Protein AF-A0A9D7ZY05-F1 (afdb_monomer)

Mean predicted aligned error: 7.76 Å

Structure (mmCIF, N/CA/C/O backbone):
data_AF-A0A9D7ZY05-F1
#
_entry.id   AF-A0A9D7ZY05-F1
#
loop_
_atom_site.group_PDB
_atom_site.id
_atom_site.type_symbol
_atom_site.label_atom_id
_atom_site.label_alt_id
_atom_site.label_comp_id
_atom_site.label_asym_id
_atom_site.label_entity_id
_atom_site.label_seq_id
_atom_site.pdbx_PDB_ins_code
_atom_site.Cartn_x
_atom_site.Cartn_y
_atom_site.Cartn_z
_atom_site.occupancy
_atom_site.B_iso_or_equiv
_atom_site.auth_seq_id
_atom_site.auth_comp_id
_atom_site.auth_asym_id
_atom_site.auth_atom_id
_atom_site.pdbx_PDB_model_num
ATOM 1 N N . MET A 1 1 ? -19.875 10.348 22.778 1.00 60.56 1 MET A N 1
ATOM 2 C CA . MET A 1 1 ? -20.114 9.899 21.391 1.00 60.56 1 MET A CA 1
ATOM 3 C C . MET A 1 1 ? -19.446 8.549 21.247 1.00 60.56 1 MET A C 1
ATOM 5 O O . MET A 1 1 ? -18.289 8.448 21.631 1.00 60.56 1 MET A O 1
ATOM 9 N N . ILE A 1 2 ? -20.177 7.526 20.806 1.00 66.94 2 ILE A N 1
ATOM 10 C CA . ILE A 1 2 ? -19.594 6.212 20.505 1.00 66.94 2 ILE A CA 1
ATOM 11 C C . ILE A 1 2 ? -18.872 6.352 19.163 1.00 66.94 2 ILE A C 1
ATOM 13 O O . ILE A 1 2 ? -19.453 6.876 18.215 1.00 66.94 2 ILE A O 1
ATOM 17 N N . ASN A 1 3 ? -17.601 5.960 19.113 1.00 89.19 3 ASN A N 1
ATOM 18 C CA . ASN A 1 3 ? -16.841 5.899 17.872 1.00 89.19 3 ASN A CA 1
ATOM 19 C C . ASN A 1 3 ? -17.128 4.538 17.233 1.00 89.19 3 ASN A C 1
ATOM 21 O O . ASN A 1 3 ? -16.764 3.510 17.801 1.00 89.19 3 ASN A O 1
ATOM 25 N N . THR A 1 4 ? -17.834 4.521 16.111 1.00 96.75 4 THR A N 1
ATOM 26 C CA . THR A 1 4 ? -18.284 3.289 15.454 1.00 96.75 4 THR A CA 1
ATOM 27 C C . THR A 1 4 ? -17.433 2.999 14.229 1.00 96.75 4 THR A C 1
ATOM 29 O O . THR A 1 4 ? -16.981 3.915 13.540 1.00 96.75 4 THR A O 1
ATOM 32 N N . CYS A 1 5 ? -17.212 1.722 13.931 1.00 96.50 5 CYS A N 1
ATOM 33 C CA . CYS A 1 5 ? -16.531 1.305 12.716 1.00 96.50 5 CYS A CA 1
ATOM 34 C C . CYS A 1 5 ? -17.282 1.844 11.492 1.00 96.50 5 CYS A C 1
ATOM 36 O O . CYS A 1 5 ? -18.495 1.668 11.391 1.00 96.50 5 CYS A O 1
ATOM 38 N N . TYR A 1 6 ? -16.554 2.443 10.542 1.00 94.75 6 TYR A N 1
ATOM 39 C CA . TYR A 1 6 ? -17.126 3.033 9.322 1.00 94.75 6 TYR A CA 1
ATOM 40 C C . TYR A 1 6 ? -17.960 2.063 8.467 1.00 94.75 6 TYR A C 1
ATOM 42 O O . TYR A 1 6 ? -18.684 2.519 7.584 1.00 94.75 6 TYR A O 1
ATOM 50 N N . TYR 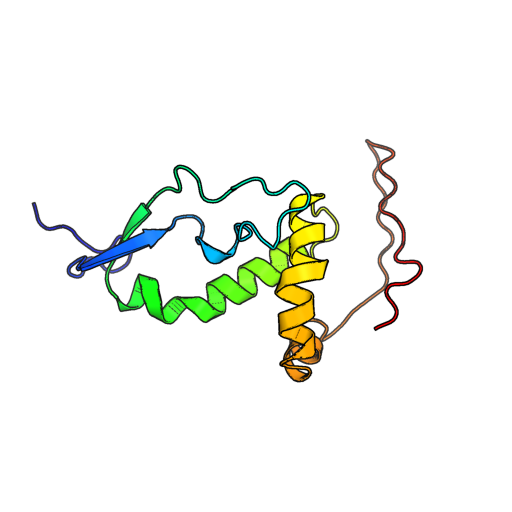A 1 7 ? -17.813 0.749 8.676 1.00 94.88 7 TYR A N 1
ATOM 51 C CA . TYR A 1 7 ? -18.453 -0.287 7.870 1.00 94.88 7 TYR A CA 1
ATOM 52 C C . TYR A 1 7 ? -19.507 -1.100 8.633 1.00 94.88 7 TYR A C 1
ATOM 54 O O . TYR A 1 7 ? -20.604 -1.281 8.118 1.00 94.88 7 TYR A O 1
ATOM 62 N N . CYS A 1 8 ? -19.191 -1.612 9.829 1.00 96.00 8 CYS A N 1
ATOM 63 C CA . CYS A 1 8 ? -20.070 -2.546 10.551 1.00 96.00 8 CYS A CA 1
ATOM 64 C C . CYS A 1 8 ? -20.713 -1.983 11.820 1.00 96.00 8 CYS A C 1
ATOM 66 O O . CYS A 1 8 ? -21.340 -2.746 12.541 1.00 96.00 8 CYS A O 1
ATOM 68 N N . GLU A 1 9 ? -20.523 -0.697 12.123 1.00 95.25 9 GLU A N 1
ATOM 69 C CA . GLU A 1 9 ? -21.102 -0.001 13.287 1.00 95.25 9 GLU A CA 1
ATOM 70 C C . GLU A 1 9 ? -20.666 -0.502 14.685 1.00 95.25 9 GLU A C 1
ATOM 72 O O . GLU A 1 9 ? -20.914 0.183 15.674 1.00 95.25 9 GLU A O 1
ATOM 77 N N . GLU A 1 10 ? -19.935 -1.619 14.773 1.00 95.75 10 GLU A N 1
ATOM 78 C CA . GLU A 1 10 ? -19.252 -2.097 15.989 1.00 95.75 10 GLU A CA 1
ATOM 79 C C . GLU A 1 10 ? -18.277 -1.057 16.573 1.00 95.75 10 GLU A C 1
ATOM 81 O O . GLU A 1 10 ? -17.891 -0.095 15.903 1.00 95.75 10 GLU A O 1
ATOM 86 N N . GLU A 1 11 ? -17.817 -1.265 17.810 1.00 96.31 11 GLU A N 1
ATOM 87 C CA . GLU A 1 11 ? -16.855 -0.369 18.465 1.00 96.31 11 GLU A CA 1
ATOM 88 C C . GLU A 1 11 ? -15.577 -0.178 17.619 1.00 96.31 11 GLU A C 1
ATOM 90 O O . GLU A 1 11 ? -14.874 -1.131 17.269 1.00 96.31 11 GLU A O 1
ATOM 95 N N . ALA A 1 12 ? -15.260 1.078 17.284 1.00 97.00 12 ALA A N 1
ATOM 96 C CA . ALA A 1 12 ? -14.023 1.424 16.596 1.00 97.00 12 ALA A CA 1
ATOM 97 C C . ALA A 1 12 ? -12.871 1.558 17.595 1.00 97.00 12 ALA A C 1
ATOM 99 O O . ALA A 1 12 ? -12.686 2.602 18.225 1.00 97.00 12 ALA A O 1
ATOM 100 N N . ASN A 1 13 ? -12.067 0.503 17.681 1.00 94.88 13 ASN A N 1
ATOM 101 C CA . ASN A 1 13 ? -10.860 0.430 18.502 1.00 94.88 13 ASN A CA 1
ATOM 102 C C . ASN A 1 13 ? -9.559 0.693 17.714 1.00 94.88 13 ASN A C 1
ATOM 104 O O . ASN A 1 13 ? -8.475 0.697 18.296 1.00 94.88 13 ASN A O 1
ATOM 108 N N . THR A 1 14 ? -9.647 0.948 16.402 1.00 95.00 14 THR A N 1
ATOM 109 C CA . THR A 1 14 ? -8.508 1.288 15.535 1.00 95.00 14 THR A CA 1
ATOM 110 C C . THR A 1 14 ? -8.879 2.337 14.477 1.00 95.00 14 THR A C 1
ATOM 112 O O . THR A 1 14 ? -10.047 2.681 14.309 1.00 95.00 14 THR A O 1
ATOM 115 N N . ASP A 1 15 ? -7.890 2.801 13.706 1.00 94.81 15 ASP A N 1
ATOM 116 C CA . ASP A 1 15 ? -8.097 3.677 12.546 1.00 94.81 15 ASP A CA 1
ATOM 117 C C . ASP A 1 15 ? -7.589 3.024 11.249 1.00 94.81 15 ASP A C 1
ATOM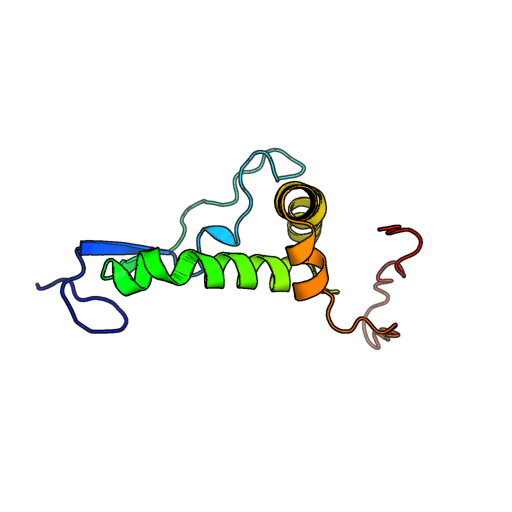 119 O O . ASP A 1 15 ? -6.405 2.666 11.144 1.00 94.81 15 ASP A O 1
ATOM 123 N N . GLU A 1 16 ? -8.450 2.935 10.236 1.00 95.25 16 GLU A N 1
ATOM 124 C CA . GLU A 1 16 ? -8.114 2.443 8.896 1.00 95.25 16 GLU A CA 1
ATOM 125 C C . GLU A 1 16 ? -7.735 3.618 7.984 1.00 95.25 16 GLU A C 1
ATOM 127 O O . GLU A 1 16 ? -8.272 4.718 8.104 1.00 95.25 16 GLU A O 1
ATOM 132 N N . HIS A 1 17 ? -6.794 3.406 7.060 1.00 95.75 17 HIS A N 1
ATOM 133 C CA . HIS A 1 17 ? -6.423 4.424 6.071 1.00 95.75 17 HIS A CA 1
ATOM 134 C C . HIS A 1 17 ? -7.302 4.329 4.825 1.00 95.75 17 HIS A C 1
ATOM 136 O O . HIS A 1 17 ? -7.426 3.253 4.246 1.00 95.75 17 HIS A O 1
ATOM 142 N N . VAL A 1 18 ? -7.804 5.468 4.343 1.00 93.81 18 VAL A N 1
ATOM 143 C CA . VAL A 1 18 ? -8.636 5.541 3.134 1.00 93.81 18 VAL A CA 1
ATOM 144 C C . VAL A 1 18 ? -8.044 6.576 2.167 1.00 93.81 18 VAL A C 1
ATOM 146 O O . VAL A 1 18 ? -8.167 7.774 2.414 1.00 93.81 18 VAL A O 1
ATOM 149 N N . PRO A 1 19 ? -7.388 6.173 1.061 1.00 93.94 19 PRO A N 1
ATOM 150 C CA . PRO A 1 19 ? -7.169 4.800 0.601 1.00 93.94 19 PRO A CA 1
ATOM 151 C C . PRO A 1 19 ? -6.080 4.055 1.408 1.00 93.94 19 PRO A C 1
ATOM 153 O O . PRO A 1 19 ? -5.302 4.697 2.126 1.00 93.94 19 PRO A O 1
ATOM 156 N N . PRO A 1 20 ? -5.967 2.716 1.265 1.00 94.75 20 PRO A N 1
ATOM 157 C CA . PRO A 1 20 ? -5.074 1.907 2.086 1.00 94.75 20 PRO A CA 1
ATOM 158 C C . PRO A 1 20 ? -3.627 2.386 2.069 1.00 94.75 20 PRO A C 1
ATOM 160 O O . PRO A 1 20 ? -3.019 2.581 1.015 1.00 94.75 20 PRO A O 1
ATOM 163 N N . ARG A 1 21 ? -2.998 2.487 3.244 1.00 95.06 21 ARG A N 1
ATOM 164 C CA . ARG A 1 21 ? -1.608 2.968 3.374 1.00 95.06 21 ARG A CA 1
ATOM 165 C C . ARG A 1 21 ? -0.612 2.163 2.530 1.00 95.06 21 ARG A C 1
ATOM 167 O O . ARG A 1 21 ? 0.455 2.667 2.170 1.00 95.06 21 ARG A O 1
ATOM 174 N N . ALA A 1 22 ? -0.930 0.901 2.246 1.00 93.75 22 ALA A N 1
ATOM 175 C CA . ALA A 1 22 ? -0.101 0.004 1.460 1.00 93.75 22 ALA A CA 1
ATOM 176 C C . ALA A 1 22 ? 0.083 0.453 0.003 1.00 93.75 22 ALA A C 1
ATOM 178 O O . ALA A 1 22 ? 1.132 0.124 -0.549 1.00 93.75 22 ALA A O 1
ATOM 179 N N . ILE A 1 23 ? -0.844 1.208 -0.599 1.00 95.19 23 ILE A N 1
ATOM 180 C CA . ILE A 1 23 ? -0.704 1.634 -2.005 1.00 95.19 23 ILE A CA 1
ATOM 181 C C . ILE A 1 23 ? 0.375 2.713 -2.180 1.00 95.19 23 ILE A C 1
ATOM 183 O O . ILE A 1 23 ? 0.983 2.837 -3.243 1.00 95.19 23 ILE A O 1
ATOM 187 N N . PHE A 1 24 ? 0.669 3.460 -1.114 1.00 95.38 24 PHE A N 1
ATOM 188 C CA . PHE A 1 24 ? 1.707 4.484 -1.108 1.00 95.38 24 PHE A CA 1
ATOM 189 C C . PHE A 1 24 ? 3.088 3.856 -0.854 1.00 95.38 24 PHE A C 1
ATOM 191 O O . PHE A 1 24 ? 3.246 3.048 0.077 1.00 95.38 24 PHE A O 1
ATOM 198 N N . PRO A 1 25 ? 4.125 4.229 -1.623 1.00 94.62 25 PRO A N 1
ATOM 199 C CA . PRO A 1 25 ? 5.462 3.659 -1.473 1.00 94.62 25 PRO A CA 1
ATOM 200 C C . PRO A 1 25 ? 6.067 3.995 -0.102 1.00 94.62 25 PRO A C 1
ATOM 202 O O . PRO A 1 25 ? 5.727 5.000 0.524 1.00 94.62 25 PRO A O 1
ATOM 205 N N . LYS A 1 26 ? 6.957 3.129 0.396 1.00 94.19 26 LYS A N 1
ATOM 206 C CA . LYS A 1 26 ? 7.851 3.483 1.512 1.00 94.19 26 LYS A CA 1
ATOM 207 C C . LYS A 1 26 ? 8.997 4.332 0.961 1.00 94.19 26 LYS A C 1
ATOM 209 O O . LYS A 1 26 ? 9.320 4.198 -0.209 1.00 94.19 26 LYS A O 1
ATOM 214 N N . LEU A 1 27 ? 9.666 5.109 1.811 1.00 94.19 27 LEU A N 1
ATOM 215 C CA . LEU A 1 27 ? 10.785 5.981 1.420 1.00 94.19 27 LEU A CA 1
ATOM 216 C C . LEU A 1 27 ? 11.854 5.283 0.554 1.00 94.19 27 L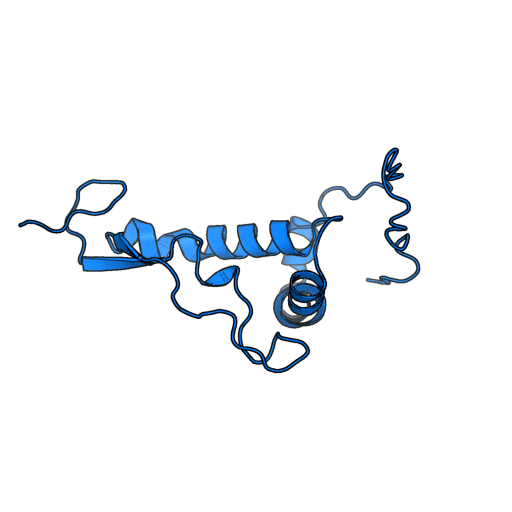EU A C 1
ATOM 218 O O . LEU A 1 27 ? 12.313 5.826 -0.437 1.00 94.19 27 LEU A O 1
ATOM 222 N N . LYS A 1 28 ? 12.206 4.039 0.891 1.00 92.25 28 LYS A N 1
ATOM 223 C CA . LYS A 1 28 ? 13.180 3.222 0.141 1.00 92.25 28 LYS A CA 1
ATOM 224 C C . LYS A 1 28 ? 12.708 2.735 -1.238 1.00 92.25 28 LYS A C 1
ATOM 226 O O . LYS A 1 28 ? 13.483 2.129 -1.966 1.00 92.25 28 LYS A O 1
ATOM 231 N N . ASP A 1 29 ? 11.426 2.909 -1.537 1.00 92.81 29 ASP A N 1
ATOM 232 C CA . ASP A 1 29 ? 10.759 2.476 -2.766 1.00 92.81 29 ASP A CA 1
ATOM 233 C C . ASP A 1 29 ? 10.358 3.690 -3.626 1.00 92.81 29 ASP A C 1
ATOM 235 O O . ASP A 1 29 ? 9.476 3.576 -4.479 1.00 92.81 29 ASP A O 1
ATOM 239 N N . THR A 1 30 ? 10.956 4.863 -3.374 1.00 90.56 30 THR A N 1
ATOM 240 C CA . THR A 1 30 ? 10.717 6.092 -4.139 1.00 90.56 30 THR A CA 1
ATOM 241 C C . THR A 1 30 ? 11.978 6.520 -4.891 1.00 90.56 30 THR A C 1
ATOM 243 O O . THR A 1 30 ? 13.074 6.406 -4.345 1.00 90.56 30 THR A O 1
ATOM 246 N N . PRO A 1 31 ? 11.863 7.027 -6.136 1.00 83.44 31 PRO A N 1
ATOM 247 C CA . PRO A 1 31 ? 13.033 7.391 -6.946 1.00 83.44 31 PRO A CA 1
ATOM 248 C C . PRO A 1 31 ? 13.892 8.509 -6.347 1.00 83.44 31 PRO A C 1
ATOM 250 O O . PRO A 1 31 ? 15.097 8.542 -6.553 1.00 83.44 31 PRO A O 1
ATOM 253 N N . GLU A 1 32 ? 13.255 9.437 -5.634 1.00 86.12 32 GLU A N 1
ATOM 254 C CA . GLU A 1 32 ? 13.852 10.699 -5.176 1.00 86.12 32 GLU A CA 1
ATOM 255 C C . GLU A 1 32 ? 13.934 10.769 -3.639 1.00 86.12 32 GLU A C 1
ATOM 257 O O . GLU A 1 32 ? 14.169 11.834 -3.078 1.00 86.12 32 GLU A O 1
ATOM 262 N N . GLY A 1 33 ? 13.674 9.660 -2.929 1.00 86.00 33 GLY A N 1
ATOM 263 C CA . GLY A 1 33 ? 13.585 9.677 -1.464 1.00 86.00 33 GLY A CA 1
ATOM 264 C C . GLY A 1 33 ? 12.471 10.597 -0.950 1.00 86.00 33 GLY A C 1
ATOM 265 O O . GLY A 1 33 ? 12.558 11.139 0.147 1.00 86.00 33 GLY A O 1
ATOM 266 N N . LEU A 1 34 ? 11.418 10.805 -1.744 1.00 90.38 34 LEU A N 1
ATOM 267 C CA . LEU A 1 34 ? 10.250 11.578 -1.335 1.00 90.38 34 LEU A CA 1
ATOM 268 C C . LEU A 1 34 ? 9.312 10.712 -0.498 1.00 90.38 34 LEU A C 1
ATOM 270 O O . LEU A 1 34 ? 9.063 9.554 -0.832 1.00 90.38 34 LEU A O 1
ATOM 274 N N . ASP A 1 35 ? 8.764 11.281 0.572 1.00 93.62 35 ASP A N 1
ATOM 275 C CA . ASP A 1 35 ? 7.725 10.632 1.367 1.00 93.62 35 ASP A CA 1
ATOM 276 C C . ASP A 1 35 ? 6.328 10.976 0.829 1.00 93.62 35 ASP A C 1
ATOM 278 O O . ASP A 1 35 ? 5.914 12.138 0.831 1.00 93.62 35 ASP A O 1
ATOM 282 N N . TYR A 1 36 ? 5.610 9.941 0.384 1.00 93.88 36 TYR A N 1
ATOM 283 C CA . TYR A 1 36 ? 4.239 10.020 -0.130 1.00 93.88 36 TYR A CA 1
ATOM 284 C C . TYR A 1 36 ? 3.183 9.599 0.901 1.00 93.88 36 TYR A C 1
ATOM 286 O O . TYR A 1 36 ? 1.995 9.622 0.597 1.00 93.88 36 TYR A O 1
ATOM 294 N N . ARG A 1 37 ? 3.576 9.207 2.118 1.00 94.88 37 ARG A N 1
ATOM 295 C CA . ARG A 1 37 ? 2.657 8.785 3.189 1.00 94.88 37 ARG A CA 1
ATOM 296 C C . ARG A 1 37 ? 2.315 9.952 4.117 1.00 94.88 37 ARG A C 1
ATOM 298 O O . ARG A 1 37 ? 2.325 9.802 5.336 1.00 94.88 37 ARG A O 1
ATOM 305 N N . LYS A 1 38 ? 2.020 11.111 3.526 1.00 93.00 38 LYS A N 1
ATOM 306 C CA . LYS A 1 38 ? 1.750 12.372 4.229 1.00 93.00 38 LYS A CA 1
ATOM 307 C C . LYS A 1 38 ? 0.256 12.654 4.271 1.00 93.00 38 LYS A C 1
ATOM 309 O O . LYS A 1 38 ? -0.408 12.498 3.253 1.00 93.00 38 LYS A O 1
ATOM 314 N N . ASN A 1 39 ? -0.236 13.101 5.429 1.00 94.62 39 ASN A N 1
ATOM 315 C CA . ASN A 1 39 ? -1.623 13.543 5.631 1.00 94.62 39 ASN A CA 1
ATOM 316 C C . ASN A 1 39 ? -2.663 12.561 5.065 1.00 94.62 39 ASN A C 1
ATOM 318 O O . ASN A 1 39 ? -3.651 12.969 4.459 1.00 94.62 39 ASN A O 1
ATOM 322 N N . LEU A 1 40 ? -2.406 11.258 5.217 1.00 96.12 40 LEU A N 1
ATOM 323 C CA . LEU A 1 40 ? -3.332 10.234 4.754 1.00 96.12 40 LEU A CA 1
ATOM 324 C C . LEU A 1 40 ? -4.601 10.285 5.604 1.00 96.12 40 LEU A C 1
ATOM 326 O O . LEU A 1 40 ? -4.524 10.351 6.832 1.00 96.12 40 LEU A O 1
ATOM 330 N N . ILE A 1 41 ? -5.748 10.236 4.935 1.00 96.50 41 ILE A N 1
ATOM 331 C CA . ILE A 1 41 ? -7.052 10.240 5.590 1.00 96.50 41 ILE A CA 1
ATOM 332 C C . ILE A 1 41 ? -7.222 8.915 6.330 1.00 96.50 41 ILE A C 1
ATOM 334 O O . ILE A 1 41 ? -6.847 7.848 5.828 1.00 96.50 41 ILE A O 1
ATOM 338 N N . LYS A 1 42 ? -7.786 9.003 7.532 1.00 95.88 42 LYS A N 1
ATOM 339 C CA . LYS A 1 42 ? -8.147 7.855 8.349 1.00 95.88 42 LYS A CA 1
ATOM 340 C C . LYS A 1 42 ? -9.612 7.913 8.737 1.00 95.88 42 LYS A C 1
ATOM 342 O O . LYS A 1 42 ? -10.167 9.005 8.864 1.00 95.88 42 LYS A O 1
ATOM 347 N N . VAL A 1 43 ? -10.198 6.744 8.946 1.00 95.56 43 VAL A N 1
ATOM 348 C CA . VAL A 1 43 ? -11.559 6.586 9.456 1.00 95.56 43 VAL A CA 1
ATOM 349 C C . VAL A 1 43 ? -11.565 5.619 10.643 1.00 95.56 43 VAL A C 1
ATOM 351 O O . VAL A 1 43 ? -10.755 4.687 10.660 1.00 95.56 43 VAL A O 1
ATOM 354 N N . PRO A 1 44 ? -12.474 5.802 11.614 1.00 97.06 44 PRO A N 1
ATOM 355 C CA . PRO A 1 44 ? -12.670 4.848 12.699 1.00 97.06 44 PRO A CA 1
ATOM 356 C C . PRO A 1 44 ? -13.005 3.443 12.184 1.00 97.06 44 PRO A C 1
ATOM 358 O O . PRO A 1 44 ? -13.844 3.279 11.296 1.00 97.06 44 PRO A O 1
ATOM 361 N N . SER A 1 45 ? -12.386 2.409 12.750 1.00 96.00 45 SER A N 1
ATOM 362 C CA . SER A 1 45 ? -12.550 1.017 12.306 1.00 96.00 45 SER A CA 1
ATOM 363 C C . SER A 1 45 ? -12.384 0.010 13.447 1.00 96.00 45 SER A C 1
ATOM 365 O O . SER A 1 45 ? -11.621 0.243 14.385 1.00 96.00 45 SER A O 1
ATOM 367 N N . CYS A 1 46 ? -13.064 -1.133 13.358 1.00 95.69 46 CYS A N 1
ATOM 368 C CA . CYS A 1 46 ? -12.753 -2.290 14.197 1.00 95.69 46 CYS A CA 1
ATOM 369 C C . CYS A 1 46 ? -11.529 -3.046 13.645 1.00 95.69 46 CYS A C 1
ATOM 371 O O . CYS A 1 46 ? -11.160 -2.885 12.477 1.00 95.69 46 CYS A O 1
ATOM 373 N N . GLU A 1 47 ? -10.914 -3.903 14.462 1.00 94.25 47 GLU A N 1
ATOM 374 C CA . GLU A 1 47 ? -9.740 -4.693 14.056 1.00 94.25 47 GLU A CA 1
ATOM 375 C C . GLU A 1 47 ? -9.982 -5.539 12.801 1.00 94.25 47 GLU A C 1
ATOM 377 O O . GLU A 1 47 ? -9.094 -5.617 11.950 1.00 94.25 47 GLU A O 1
ATOM 382 N N . VAL A 1 48 ? -11.180 -6.114 12.648 1.00 94.94 48 VAL A N 1
ATOM 383 C CA . VAL A 1 48 ? -11.552 -6.948 11.493 1.00 94.94 48 VAL A CA 1
ATOM 384 C C . VAL A 1 48 ? -11.444 -6.147 10.195 1.00 94.94 48 VAL A C 1
ATOM 386 O O . VAL A 1 48 ? -10.752 -6.552 9.262 1.00 94.94 48 VAL A O 1
ATOM 389 N N . HIS A 1 49 ? -12.064 -4.965 10.140 1.00 93.50 49 HIS A N 1
ATOM 390 C CA . HIS A 1 49 ? -12.075 -4.158 8.919 1.00 93.50 49 HIS A CA 1
ATOM 391 C C . HIS A 1 49 ? -10.743 -3.462 8.630 1.00 93.50 49 HIS A C 1
ATOM 393 O O . HIS A 1 49 ? -10.470 -3.182 7.472 1.00 93.50 49 HIS A O 1
ATOM 399 N N . ASN A 1 50 ? -9.881 -3.263 9.628 1.00 92.75 50 ASN A N 1
ATOM 400 C CA . ASN A 1 50 ? -8.554 -2.686 9.416 1.00 92.75 50 ASN A CA 1
ATOM 401 C C . ASN A 1 50 ? -7.488 -3.744 9.074 1.00 92.75 50 ASN A C 1
ATOM 403 O O . ASN A 1 50 ? -6.740 -3.618 8.106 1.00 92.75 50 ASN A O 1
ATOM 407 N N . THR A 1 51 ? -7.377 -4.801 9.882 1.00 87.44 51 THR A N 1
ATOM 408 C CA . THR A 1 51 ? -6.206 -5.695 9.872 1.00 87.44 51 THR A CA 1
ATOM 409 C C . THR A 1 51 ? -6.372 -6.917 8.973 1.00 87.44 51 THR A C 1
ATOM 411 O O . THR A 1 51 ? -5.409 -7.334 8.313 1.00 87.44 51 THR A O 1
ATOM 414 N N . GLU A 1 52 ? -7.584 -7.471 8.882 1.00 92.19 52 GLU A N 1
ATOM 415 C CA . GLU A 1 52 ? -7.824 -8.700 8.118 1.00 92.19 52 GLU A CA 1
ATOM 416 C C . GLU A 1 52 ? -7.778 -8.463 6.604 1.00 92.19 52 GLU A C 1
ATOM 418 O O . GLU A 1 52 ? -7.464 -9.384 5.852 1.00 92.19 52 GLU A O 1
ATOM 423 N N . LYS A 1 53 ? -7.962 -7.211 6.164 1.00 88.25 53 LYS A N 1
ATOM 424 C CA . LYS A 1 53 ? -7.970 -6.799 4.748 1.00 88.25 53 LYS A CA 1
ATOM 425 C C . LYS A 1 53 ? -6.583 -6.534 4.151 1.00 88.25 53 LYS A C 1
ATOM 427 O O . LYS A 1 53 ? -6.439 -6.093 3.010 1.00 88.25 53 LYS A O 1
ATOM 432 N N . SER A 1 54 ? -5.521 -6.795 4.912 1.00 90.31 54 SER A N 1
ATOM 433 C CA . SER A 1 54 ? -4.148 -6.469 4.504 1.00 90.31 54 SER A CA 1
ATOM 434 C C . SER A 1 54 ? -3.680 -7.193 3.231 1.00 90.31 54 SER A C 1
ATOM 436 O O . SER A 1 54 ? -2.805 -6.687 2.517 1.00 90.31 54 SER A O 1
ATOM 438 N N . LYS A 1 55 ? -4.246 -8.368 2.918 1.00 90.81 55 LYS A N 1
ATOM 439 C CA . LYS A 1 55 ? -3.940 -9.112 1.683 1.00 90.81 55 LYS A CA 1
ATOM 440 C C . LYS A 1 55 ? -4.616 -8.477 0.471 1.00 90.81 55 LYS A C 1
ATOM 442 O O . LYS A 1 55 ? -4.001 -8.392 -0.590 1.00 90.81 55 LYS A O 1
ATOM 447 N N . GLU A 1 56 ? -5.843 -8.010 0.639 1.00 92.69 56 GLU A N 1
ATOM 448 C CA . GLU A 1 56 ? -6.641 -7.302 -0.355 1.0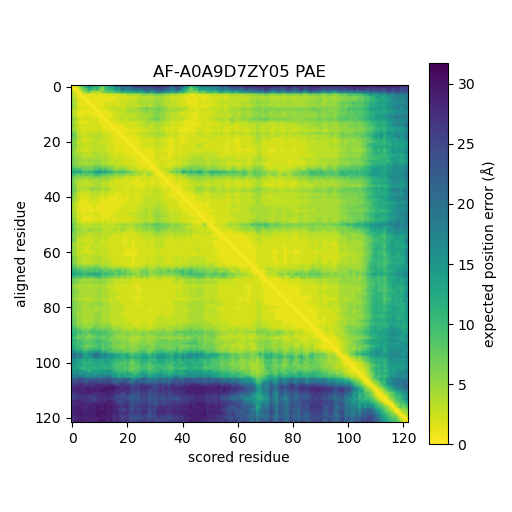0 92.69 56 GLU A CA 1
ATOM 449 C C . GLU A 1 56 ? -5.995 -5.951 -0.685 1.00 92.69 56 GLU A C 1
ATOM 451 O O . GLU A 1 56 ? -5.847 -5.613 -1.858 1.00 92.69 56 GLU A O 1
ATOM 456 N N . ASP A 1 57 ? -5.492 -5.233 0.321 1.00 94.25 57 ASP A N 1
ATOM 457 C CA . ASP A 1 57 ? -4.720 -3.998 0.141 1.00 94.25 57 ASP A CA 1
ATOM 458 C C . ASP A 1 57 ? -3.414 -4.223 -0.636 1.00 94.25 57 ASP A C 1
ATOM 460 O O . ASP A 1 57 ? -3.014 -3.411 -1.479 1.00 94.25 57 ASP A O 1
ATOM 464 N N . GLU A 1 58 ? -2.716 -5.329 -0.349 1.00 93.12 58 GLU A N 1
ATOM 465 C CA . GLU A 1 58 ? -1.517 -5.733 -1.088 1.00 93.12 58 GLU A CA 1
ATOM 466 C C . GLU A 1 58 ? -1.859 -6.100 -2.540 1.00 93.12 58 GLU A C 1
ATOM 468 O O . GLU A 1 58 ? -1.136 -5.704 -3.458 1.00 93.12 58 GLU A O 1
ATOM 473 N N . TYR A 1 59 ? -2.971 -6.796 -2.766 1.00 92.12 59 TYR A N 1
ATOM 474 C CA . TYR A 1 59 ? -3.448 -7.104 -4.110 1.00 92.12 59 TYR A CA 1
ATOM 475 C C . TYR A 1 59 ? -3.833 -5.839 -4.889 1.00 92.12 59 TYR A C 1
ATOM 477 O O . TYR A 1 59 ? -3.411 -5.678 -6.036 1.00 92.12 59 TYR A O 1
ATOM 485 N N . LEU A 1 60 ? -4.546 -4.899 -4.259 1.00 94.06 60 LEU A N 1
ATOM 486 C CA . LEU A 1 60 ? -4.893 -3.609 -4.858 1.00 94.06 60 LEU A CA 1
ATOM 487 C C . LEU A 1 60 ? -3.640 -2.842 -5.289 1.00 94.06 60 LEU A C 1
ATOM 489 O O . LEU A 1 60 ? -3.589 -2.313 -6.400 1.00 94.06 60 LEU A O 1
ATOM 493 N N . LEU A 1 61 ? -2.600 -2.822 -4.449 1.00 94.81 61 LEU A N 1
ATOM 494 C CA . LEU A 1 61 ? -1.310 -2.255 -4.830 1.00 94.81 61 LEU A CA 1
ATOM 495 C C . LEU A 1 61 ? -0.777 -2.890 -6.123 1.00 94.81 61 LEU A C 1
ATOM 497 O O . LEU A 1 61 ? -0.350 -2.159 -7.016 1.00 94.81 61 LEU A O 1
ATOM 501 N N . TYR A 1 62 ? -0.776 -4.222 -6.225 1.00 93.06 62 TYR A N 1
ATOM 502 C CA . TYR A 1 62 ? -0.265 -4.921 -7.407 1.00 93.06 62 TYR A CA 1
ATOM 503 C C . TYR A 1 62 ? -1.033 -4.537 -8.670 1.00 93.06 62 TYR A C 1
ATOM 505 O O . TYR A 1 62 ? -0.406 -4.183 -9.667 1.00 93.06 62 TYR A O 1
ATOM 513 N N . VAL A 1 63 ? -2.366 -4.500 -8.601 1.00 91.12 63 VAL A N 1
ATOM 514 C CA . VAL A 1 63 ? -3.222 -4.061 -9.715 1.00 91.12 63 VAL A CA 1
ATOM 515 C C . VAL A 1 63 ? -2.864 -2.641 -10.163 1.00 91.12 63 VAL A C 1
ATOM 517 O O . VAL A 1 63 ? -2.688 -2.392 -11.355 1.00 91.12 63 VAL A O 1
ATOM 520 N N . LEU A 1 64 ? -2.695 -1.710 -9.219 1.00 93.19 64 LEU A N 1
ATOM 521 C CA . LEU A 1 64 ? -2.382 -0.315 -9.535 1.00 93.19 64 LEU A CA 1
ATOM 522 C C . LEU A 1 64 ? -1.013 -0.164 -10.208 1.00 93.19 64 LEU A C 1
ATOM 524 O O . LEU A 1 64 ? -0.895 0.539 -11.214 1.00 93.19 64 LEU A O 1
ATOM 528 N N . VAL A 1 65 ? 0.026 -0.818 -9.681 1.00 92.44 65 VAL A N 1
ATOM 529 C CA . VAL A 1 65 ? 1.396 -0.628 -10.190 1.00 92.44 65 VAL A CA 1
ATOM 530 C C . VAL A 1 65 ? 1.709 -1.437 -11.443 1.00 92.44 65 VAL A C 1
ATOM 532 O O . VAL A 1 65 ? 2.630 -1.076 -12.169 1.00 92.44 65 VAL A O 1
ATOM 535 N N . MET A 1 66 ? 0.955 -2.506 -11.706 1.00 87.31 66 MET A N 1
ATOM 536 C CA . MET A 1 66 ? 1.063 -3.296 -12.937 1.00 87.31 66 MET A CA 1
ATOM 537 C C . MET A 1 66 ? 0.186 -2.747 -14.072 1.00 87.31 66 MET A C 1
ATOM 539 O O . MET A 1 66 ? 0.246 -3.252 -15.191 1.00 87.31 66 MET A O 1
ATOM 543 N N . SER A 1 67 ? -0.620 -1.714 -13.810 1.00 85.19 67 SER A N 1
ATOM 544 C CA . SER A 1 67 ? -1.474 -1.103 -14.827 1.00 85.19 67 SER A CA 1
ATOM 545 C C . SER A 1 67 ? -0.658 -0.363 -15.902 1.00 85.19 67 SER A C 1
ATOM 547 O O . SER A 1 67 ? 0.310 0.345 -15.613 1.00 85.19 67 SER A O 1
ATOM 549 N N . LEU A 1 68 ? -1.078 -0.499 -17.165 1.00 75.88 68 LEU A N 1
ATOM 550 C CA . LEU A 1 68 ? -0.467 0.180 -18.317 1.00 75.88 68 LEU A CA 1
ATOM 551 C C . LEU A 1 68 ? -0.392 1.716 -18.174 1.00 75.88 68 LEU A C 1
ATOM 553 O O . LEU A 1 68 ? 0.662 2.276 -18.474 1.00 75.88 68 LEU A O 1
ATOM 557 N N . PRO A 1 69 ? -1.431 2.428 -17.686 1.00 79.75 69 PRO A N 1
ATOM 558 C CA . PRO A 1 69 ? -1.364 3.878 -17.491 1.00 79.75 69 PRO A CA 1
ATOM 559 C C . PRO A 1 69 ? -0.629 4.310 -16.207 1.00 79.75 69 PRO A C 1
ATOM 561 O O . PRO A 1 69 ? -0.770 5.459 -15.782 1.00 79.75 69 PRO A O 1
ATOM 564 N N . SER A 1 70 ? 0.139 3.427 -15.560 1.00 86.69 70 SER A N 1
ATOM 565 C CA . SER A 1 70 ? 0.839 3.747 -14.315 1.00 86.69 70 SE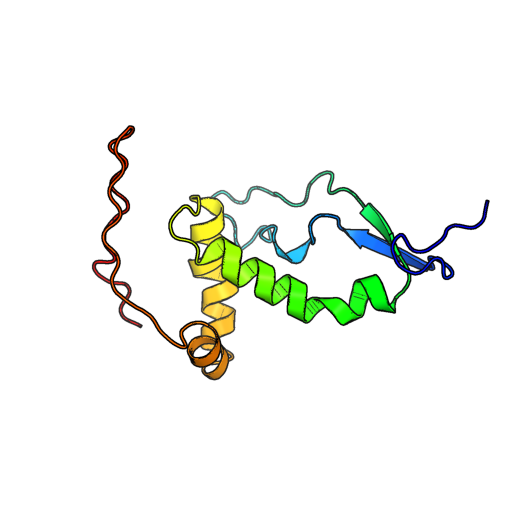R A CA 1
ATOM 566 C C . SER A 1 70 ? 1.893 4.853 -14.488 1.00 86.69 70 SER A C 1
ATOM 568 O O . SER A 1 70 ? 2.562 4.989 -15.513 1.00 86.69 70 SER A O 1
ATOM 570 N N . ASN A 1 71 ? 2.041 5.685 -13.454 1.00 90.19 71 ASN A N 1
ATOM 571 C CA . ASN A 1 71 ? 2.995 6.795 -13.448 1.00 90.19 71 ASN A CA 1
ATOM 572 C C . ASN A 1 71 ? 4.409 6.354 -13.008 1.00 90.19 71 ASN A C 1
ATOM 574 O O . ASN A 1 71 ? 4.633 5.215 -12.590 1.00 90.19 71 ASN A O 1
ATOM 578 N N . LYS A 1 72 ? 5.380 7.283 -13.037 1.00 90.81 72 LYS A N 1
ATOM 579 C CA . LYS A 1 72 ? 6.779 7.008 -12.644 1.00 90.81 72 LYS A CA 1
ATOM 580 C C . LYS A 1 72 ? 6.927 6.442 -11.222 1.00 90.81 72 LYS A C 1
ATOM 582 O O . LYS A 1 72 ? 7.802 5.614 -10.979 1.00 90.81 72 LYS A O 1
ATOM 587 N N . ILE A 1 73 ? 6.067 6.864 -10.292 1.00 93.12 73 ILE A N 1
ATOM 588 C CA . ILE A 1 73 ? 6.105 6.439 -8.886 1.00 93.12 73 ILE A CA 1
ATOM 589 C C . ILE A 1 73 ? 5.590 5.009 -8.750 1.00 93.12 73 ILE A C 1
ATOM 591 O O . ILE A 1 73 ? 6.226 4.180 -8.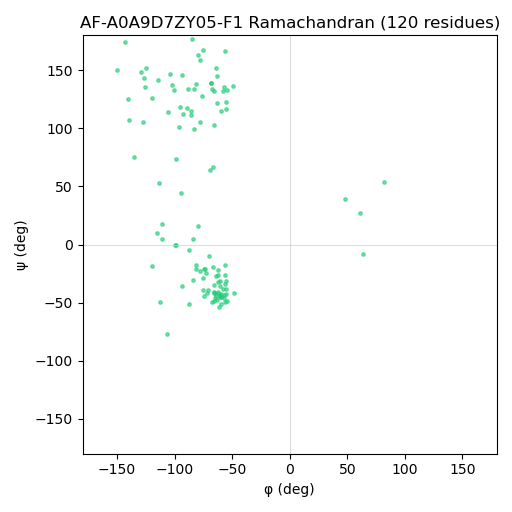103 1.00 93.12 73 ILE A O 1
ATOM 595 N N . ALA A 1 74 ? 4.484 4.693 -9.420 1.00 92.81 74 ALA A N 1
ATOM 596 C CA . ALA A 1 74 ?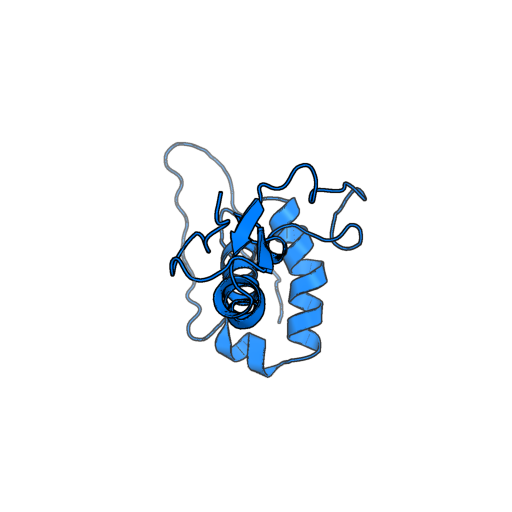 3.948 3.342 -9.492 1.00 92.81 74 ALA A CA 1
ATOM 597 C C . ALA A 1 74 ? 4.952 2.375 -10.145 1.00 92.81 74 ALA A C 1
ATOM 599 O O . ALA A 1 74 ? 5.239 1.323 -9.576 1.00 92.81 74 ALA A O 1
ATOM 600 N N . ARG A 1 75 ? 5.589 2.776 -11.256 1.00 91.62 75 ARG A N 1
ATOM 601 C CA . ARG A 1 75 ? 6.651 1.990 -11.906 1.00 91.62 75 ARG A CA 1
ATOM 602 C C . ARG A 1 75 ? 7.842 1.733 -10.978 1.00 91.62 75 ARG A C 1
ATOM 604 O O . ARG A 1 75 ? 8.345 0.614 -10.925 1.00 91.62 75 ARG A O 1
ATOM 611 N N . SER A 1 76 ? 8.279 2.737 -10.216 1.00 93.12 76 SER A N 1
ATOM 612 C CA . SER A 1 76 ? 9.335 2.562 -9.210 1.00 93.12 76 SER A CA 1
ATOM 613 C C . SER A 1 76 ? 8.930 1.562 -8.129 1.00 93.12 76 SER A C 1
ATOM 615 O O . SER A 1 76 ? 9.707 0.670 -7.789 1.00 93.12 76 SER A O 1
ATOM 617 N N . GLN A 1 77 ? 7.688 1.640 -7.647 1.00 93.88 77 GLN A N 1
ATOM 618 C CA . GLN A 1 77 ? 7.180 0.712 -6.643 1.00 93.88 77 GLN A CA 1
ATOM 619 C C . GLN A 1 77 ? 7.065 -0.728 -7.180 1.00 93.88 77 GLN A C 1
ATOM 621 O O . GLN A 1 77 ? 7.342 -1.680 -6.444 1.00 93.88 77 GLN A O 1
ATOM 626 N N . PHE A 1 78 ? 6.722 -0.895 -8.463 1.00 93.06 78 PHE A N 1
ATOM 627 C CA . PHE A 1 78 ? 6.755 -2.190 -9.143 1.00 93.06 78 PHE A CA 1
ATOM 628 C C . PHE A 1 78 ? 8.177 -2.770 -9.176 1.00 93.06 78 PHE A C 1
ATOM 630 O O . PHE A 1 78 ? 8.408 -3.872 -8.677 1.00 93.06 78 PHE A O 1
ATOM 637 N N . LEU A 1 79 ? 9.148 -2.000 -9.679 1.00 92.69 79 LEU A N 1
ATOM 638 C CA . LEU A 1 79 ? 10.543 -2.436 -9.830 1.00 92.69 79 LEU A CA 1
ATOM 639 C C . LEU A 1 79 ? 11.266 -2.678 -8.494 1.00 92.69 79 LEU A C 1
ATOM 641 O O . LEU A 1 79 ? 12.276 -3.373 -8.463 1.00 92.69 79 LEU A O 1
ATOM 645 N N . THR A 1 80 ? 10.761 -2.128 -7.388 1.00 94.12 80 THR A N 1
ATOM 646 C CA . THR A 1 80 ? 11.372 -2.258 -6.058 1.00 94.12 80 THR A CA 1
ATOM 647 C C . THR A 1 80 ? 10.588 -3.212 -5.160 1.00 94.12 80 THR A C 1
ATOM 649 O O . THR A 1 80 ? 10.995 -4.349 -4.918 1.00 94.12 80 THR A O 1
ATOM 652 N N . ARG A 1 81 ? 9.455 -2.765 -4.616 1.00 93.75 81 ARG A N 1
ATOM 653 C CA . ARG A 1 81 ? 8.670 -3.509 -3.631 1.00 93.75 81 ARG A CA 1
ATOM 654 C C . ARG A 1 81 ? 8.035 -4.754 -4.225 1.00 93.75 81 ARG A C 1
ATOM 656 O O . ARG A 1 81 ? 8.144 -5.812 -3.602 1.00 93.75 81 ARG A O 1
ATOM 663 N N . VAL A 1 82 ? 7.369 -4.624 -5.371 1.00 92.56 82 VAL A N 1
ATOM 664 C CA . VAL A 1 82 ? 6.649 -5.751 -5.982 1.00 92.56 82 VAL A CA 1
ATOM 665 C C . VAL A 1 82 ? 7.629 -6.765 -6.547 1.00 92.56 82 VAL A C 1
ATOM 667 O O . VAL A 1 82 ? 7.460 -7.951 -6.279 1.00 92.56 82 VAL A O 1
ATOM 670 N N . ARG A 1 83 ? 8.713 -6.323 -7.199 1.00 92.25 83 ARG A N 1
ATOM 671 C CA . ARG A 1 83 ? 9.752 -7.242 -7.675 1.00 92.25 83 ARG A CA 1
ATOM 672 C C . ARG A 1 83 ? 10.323 -8.091 -6.540 1.00 92.25 83 ARG A C 1
ATOM 674 O O . ARG A 1 83 ? 10.239 -9.308 -6.613 1.00 92.25 83 ARG A O 1
ATOM 681 N N . ARG A 1 84 ? 10.721 -7.482 -5.415 1.00 94.12 84 ARG A N 1
ATOM 682 C CA . ARG A 1 84 ? 11.180 -8.242 -4.232 1.00 94.12 84 ARG A CA 1
ATOM 683 C C . ARG A 1 84 ? 10.115 -9.181 -3.657 1.00 94.12 84 ARG A C 1
ATOM 685 O O . ARG A 1 84 ? 10.450 -10.189 -3.041 1.00 94.12 84 ARG A O 1
ATOM 692 N N . ALA A 1 85 ? 8.835 -8.826 -3.761 1.00 92.75 85 ALA A N 1
ATOM 693 C CA . ALA A 1 85 ? 7.746 -9.687 -3.312 1.00 92.75 85 ALA A CA 1
ATOM 694 C C . ALA A 1 85 ? 7.570 -10.912 -4.222 1.00 92.75 85 ALA A C 1
ATOM 696 O O . ALA A 1 85 ? 7.328 -11.996 -3.694 1.00 92.75 85 ALA A O 1
ATOM 697 N N . ILE A 1 86 ? 7.725 -10.732 -5.537 1.00 92.06 86 ILE A N 1
ATOM 698 C CA . ILE A 1 86 ? 7.745 -11.798 -6.545 1.00 92.06 86 ILE A CA 1
ATOM 699 C C . ILE A 1 86 ? 8.972 -12.693 -6.348 1.00 92.06 86 ILE A C 1
ATOM 701 O O . ILE A 1 86 ? 8.808 -13.903 -6.233 1.00 92.06 86 ILE A O 1
ATOM 705 N N . ASP A 1 87 ? 10.166 -12.112 -6.200 1.00 92.31 87 ASP A N 1
ATOM 706 C CA . ASP A 1 87 ? 11.417 -12.864 -6.036 1.00 92.31 87 ASP A CA 1
ATOM 707 C C . ASP A 1 87 ? 11.363 -13.794 -4.806 1.00 92.31 87 ASP A C 1
ATOM 709 O O . ASP A 1 87 ? 11.813 -14.935 -4.853 1.00 92.31 87 ASP A O 1
ATOM 713 N N . ARG A 1 88 ? 10.752 -13.339 -3.701 1.00 93.75 88 ARG A N 1
ATOM 714 C CA . ARG A 1 88 ? 10.554 -14.158 -2.488 1.00 93.75 88 ARG A CA 1
ATOM 715 C C . ARG A 1 88 ? 9.409 -15.165 -2.591 1.00 93.75 88 ARG A C 1
ATOM 717 O O . ARG A 1 88 ? 9.354 -16.099 -1.795 1.00 93.75 88 ARG A O 1
ATOM 724 N N . ARG A 1 89 ? 8.444 -14.938 -3.485 1.00 92.44 89 ARG A N 1
ATOM 725 C CA . ARG A 1 89 ? 7.222 -15.743 -3.622 1.00 92.44 89 ARG A CA 1
ATOM 726 C C . ARG A 1 89 ? 6.964 -16.022 -5.108 1.00 92.44 89 ARG A C 1
ATOM 728 O O . ARG A 1 89 ? 6.030 -15.445 -5.656 1.00 92.44 89 ARG A O 1
ATOM 735 N N . PRO A 1 90 ? 7.704 -16.932 -5.768 1.00 86.44 90 PRO A N 1
ATOM 736 C CA . PRO A 1 90 ? 7.537 -17.178 -7.207 1.00 86.44 90 PRO A CA 1
ATOM 737 C C . PRO A 1 90 ? 6.099 -17.551 -7.615 1.00 86.44 90 PRO A C 1
ATOM 739 O O . PRO A 1 90 ? 5.618 -17.167 -8.678 1.00 86.44 90 PRO A O 1
ATOM 742 N N . GLY A 1 91 ? 5.350 -18.224 -6.731 1.00 89.88 91 GLY A N 1
ATOM 743 C CA . GLY A 1 91 ? 3.928 -18.522 -6.948 1.00 89.88 91 GLY A CA 1
ATOM 744 C C . GLY A 1 91 ? 3.024 -17.283 -7.058 1.00 89.88 91 GLY A C 1
ATOM 745 O O . GLY A 1 91 ? 1.958 -17.366 -7.663 1.00 89.88 91 GLY A O 1
ATOM 746 N N . LEU A 1 92 ? 3.444 -16.130 -6.523 1.00 87.75 92 LEU A N 1
ATOM 747 C CA . LEU A 1 92 ? 2.733 -14.857 -6.659 1.00 87.75 92 LEU A CA 1
ATOM 748 C C . LEU A 1 92 ? 2.701 -14.402 -8.116 1.00 87.75 92 LEU A C 1
ATOM 750 O O . LEU A 1 92 ? 1.657 -13.972 -8.593 1.00 87.75 92 LEU A O 1
ATOM 754 N N . GLN A 1 93 ? 3.811 -14.551 -8.838 1.00 85.19 93 GLN A N 1
ATOM 755 C CA . GLN A 1 93 ? 3.873 -14.177 -10.246 1.00 85.19 93 GLN A CA 1
ATOM 756 C C . GLN A 1 93 ? 2.858 -14.957 -11.079 1.00 85.19 93 GLN A C 1
ATOM 758 O O . GLN A 1 93 ? 2.124 -14.360 -11.857 1.00 85.19 93 GLN A O 1
ATOM 763 N N . ARG A 1 94 ? 2.758 -16.273 -10.856 1.00 84.94 94 ARG A N 1
ATOM 764 C CA . ARG A 1 94 ? 1.772 -17.126 -11.535 1.00 84.94 94 ARG A CA 1
ATOM 765 C C . ARG A 1 94 ? 0.331 -16.686 -11.249 1.00 84.94 94 ARG A C 1
ATOM 767 O O . ARG A 1 94 ? -0.513 -16.774 -12.128 1.00 84.94 94 ARG A O 1
ATOM 774 N N . ARG A 1 95 ? 0.049 -16.209 -10.031 1.00 85.25 95 ARG A N 1
ATOM 775 C CA . ARG A 1 95 ? -1.281 -15.704 -9.645 1.00 85.25 95 ARG A CA 1
ATOM 776 C C . ARG A 1 95 ? -1.589 -14.317 -10.211 1.00 85.25 95 ARG A C 1
ATOM 778 O O . ARG A 1 95 ? -2.754 -14.009 -10.410 1.00 85.25 95 ARG A O 1
ATOM 785 N N . LEU A 1 96 ? -0.572 -13.487 -10.439 1.00 82.38 96 LEU A N 1
ATOM 786 C CA . LEU A 1 96 ? -0.736 -12.152 -11.026 1.00 82.38 96 LEU A CA 1
ATOM 787 C C . LEU A 1 96 ? -0.799 -12.189 -12.558 1.00 82.38 96 LEU A C 1
ATOM 789 O O . LEU A 1 96 ? -1.462 -11.355 -13.163 1.00 82.38 96 LEU A O 1
ATOM 793 N N . LEU A 1 97 ? -0.118 -13.152 -13.180 1.00 80.44 97 LEU A N 1
ATOM 794 C CA . LEU A 1 97 ? 0.007 -13.305 -14.630 1.00 80.44 97 LEU A CA 1
ATOM 795 C C . LEU A 1 97 ? -0.707 -14.581 -15.103 1.00 80.44 97 LEU A C 1
ATOM 797 O O . LEU A 1 97 ? -0.095 -15.427 -15.750 1.00 80.44 97 LEU A O 1
ATOM 801 N N . ILE A 1 98 ? -1.984 -14.745 -14.736 1.00 76.12 98 ILE A N 1
ATOM 802 C CA . ILE A 1 98 ? -2.770 -15.941 -15.100 1.00 76.12 98 ILE A CA 1
ATOM 803 C C . ILE A 1 98 ? -2.921 -16.028 -16.623 1.00 76.12 98 ILE A C 1
ATOM 805 O O . ILE A 1 98 ? -2.654 -17.069 -17.215 1.00 76.12 98 ILE A O 1
ATOM 809 N N . GLU A 1 99 ? -3.293 -14.910 -17.252 1.00 76.69 99 GLU A N 1
ATOM 810 C CA . GLU A 1 99 ? -3.3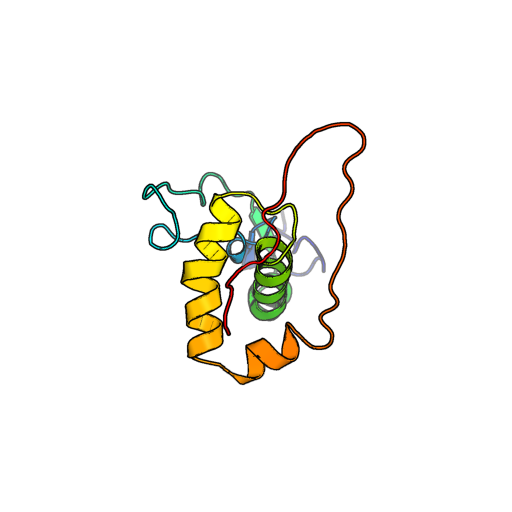85 -14.768 -18.702 1.00 76.69 99 GLU A CA 1
ATOM 811 C C . GLU A 1 99 ? -2.861 -13.394 -19.116 1.00 76.69 99 GLU A C 1
ATOM 813 O O . GLU A 1 99 ? -3.508 -12.369 -18.901 1.00 76.69 99 GLU A O 1
ATOM 818 N N . THR A 1 100 ? -1.680 -13.357 -19.727 1.00 75.75 100 THR A N 1
ATOM 819 C CA . THR A 1 100 ? -1.158 -12.143 -20.359 1.00 75.75 100 THR A CA 1
ATOM 820 C C . THR A 1 100 ? -1.368 -12.222 -21.858 1.00 75.75 100 THR A C 1
ATOM 822 O O . THR A 1 100 ? -1.037 -13.228 -22.483 1.00 75.75 100 THR A O 1
ATOM 825 N N . ARG A 1 101 ? -1.889 -11.147 -22.446 1.00 77.94 101 ARG A N 1
ATOM 826 C CA . ARG A 1 101 ? -2.049 -11.008 -23.893 1.00 77.94 101 ARG A CA 1
ATOM 827 C C . ARG A 1 101 ? -1.392 -9.717 -24.331 1.00 77.94 101 ARG A C 1
ATOM 829 O O . ARG A 1 101 ? -1.461 -8.711 -23.626 1.00 77.94 101 ARG A O 1
ATOM 836 N N . GLU A 1 102 ? -0.777 -9.746 -25.500 1.00 80.19 102 GLU A N 1
ATOM 837 C CA . GLU A 1 102 ? -0.318 -8.519 -26.127 1.00 80.19 102 GLU A CA 1
ATOM 838 C C . GLU A 1 102 ? -1.526 -7.666 -26.510 1.00 80.19 102 GLU A C 1
ATOM 840 O O . GLU A 1 102 ? -2.493 -8.147 -27.104 1.00 80.19 102 GLU A O 1
ATOM 845 N N . VAL A 1 103 ? -1.475 -6.386 -26.152 1.00 79.38 103 VAL A N 1
ATOM 846 C CA . VAL A 1 103 ? -2.512 -5.413 -26.490 1.00 79.38 103 VAL A CA 1
ATOM 847 C C . VAL A 1 103 ? -1.873 -4.224 -27.191 1.00 79.38 103 VAL A C 1
ATOM 849 O O . VAL A 1 103 ? -0.836 -3.712 -26.769 1.00 79.38 103 VAL A O 1
ATOM 852 N N . ARG A 1 104 ? -2.501 -3.759 -28.273 1.00 77.25 104 ARG A N 1
ATOM 853 C CA . ARG A 1 104 ? -2.095 -2.529 -28.956 1.00 77.25 104 ARG A CA 1
ATOM 854 C C . ARG A 1 104 ? -2.897 -1.367 -28.384 1.00 77.25 104 ARG A C 1
ATOM 856 O O . ARG A 1 104 ? -4.102 -1.280 -28.596 1.00 77.25 104 ARG A O 1
ATOM 863 N N . ILE A 1 105 ? -2.224 -0.462 -27.680 1.00 71.38 105 ILE A N 1
ATOM 864 C CA . ILE A 1 105 ? -2.848 0.756 -27.156 1.00 71.38 105 ILE A CA 1
ATOM 865 C C . ILE A 1 105 ? -2.801 1.826 -28.246 1.00 71.38 105 ILE A C 1
ATOM 867 O O . ILE A 1 105 ? -1.726 2.286 -28.626 1.00 71.38 105 ILE A O 1
ATOM 871 N N . THR A 1 106 ? -3.960 2.244 -28.745 1.00 69.88 106 THR A N 1
ATOM 872 C CA . THR A 1 106 ? -4.076 3.388 -29.658 1.00 69.88 106 THR A CA 1
ATOM 873 C C . THR A 1 106 ? -4.664 4.571 -28.903 1.00 69.88 106 THR A C 1
ATOM 875 O O . THR A 1 106 ? -5.822 4.524 -28.493 1.00 69.88 106 THR A O 1
ATOM 878 N N . ASN A 1 107 ? -3.889 5.637 -28.718 1.00 63.38 107 ASN A N 1
ATOM 879 C CA . ASN A 1 107 ? -4.390 6.887 -28.156 1.00 63.38 107 ASN A CA 1
ATOM 880 C C . ASN A 1 107 ? -4.767 7.834 -29.308 1.00 63.38 107 ASN A C 1
ATOM 882 O O . ASN A 1 107 ? -3.908 8.170 -30.120 1.00 63.38 107 ASN A O 1
ATOM 886 N N . ARG A 1 108 ? -6.047 8.224 -29.409 1.00 59.03 108 ARG A N 1
ATOM 887 C CA . ARG A 1 108 ? -6.543 9.107 -30.483 1.00 59.03 108 ARG A CA 1
ATOM 888 C C . ARG A 1 108 ? -6.280 10.598 -30.233 1.00 59.03 108 ARG A C 1
ATOM 890 O O . ARG A 1 108 ? -6.326 11.363 -31.185 1.00 59.03 108 ARG A O 1
ATOM 897 N N . GLU A 1 109 ? -5.978 11.007 -29.000 1.00 59.47 109 GLU A N 1
ATOM 898 C CA . GLU A 1 109 ? -5.923 12.429 -28.612 1.00 59.47 109 GLU A CA 1
ATOM 899 C C . GLU A 1 109 ? -4.553 12.885 -28.095 1.00 59.47 109 GLU A C 1
ATOM 901 O O . GLU A 1 109 ? -4.257 14.078 -28.072 1.00 59.47 109 GLU A O 1
ATOM 906 N N . ARG A 1 110 ? -3.678 11.960 -27.687 1.00 47.03 110 ARG A N 1
ATOM 907 C CA . ARG A 1 110 ? -2.322 12.275 -27.223 1.00 47.03 110 ARG A CA 1
ATOM 908 C C . ARG A 1 110 ? -1.326 11.246 -27.736 1.00 47.03 110 ARG A C 1
ATOM 910 O O . ARG A 1 110 ? -1.453 10.057 -27.463 1.00 47.03 110 ARG A O 1
ATOM 917 N N . MET A 1 111 ? -0.278 11.715 -28.408 1.00 41.03 111 MET A N 1
ATOM 918 C CA . MET A 1 111 ? 0.903 10.921 -28.764 1.00 41.03 111 MET A CA 1
ATOM 919 C C . MET A 1 111 ? 1.732 10.566 -27.517 1.00 41.03 111 MET A C 1
ATOM 921 O O . MET A 1 111 ? 2.871 10.994 -27.366 1.00 41.03 111 MET A O 1
ATOM 925 N N . ILE A 1 112 ? 1.167 9.791 -26.593 1.00 48.28 112 ILE A N 1
ATOM 926 C CA . ILE A 1 112 ? 1.935 9.159 -25.522 1.00 48.28 112 ILE A CA 1
ATOM 927 C C . ILE A 1 112 ? 2.248 7.751 -26.010 1.00 48.28 112 ILE A C 1
ATOM 929 O O . ILE A 1 112 ? 1.396 6.863 -25.985 1.00 48.28 112 ILE A O 1
ATOM 933 N N . LYS A 1 113 ? 3.478 7.557 -26.494 1.00 43.03 113 LYS A N 1
ATOM 934 C CA . LYS A 1 113 ? 4.031 6.219 -26.687 1.00 43.03 113 LYS A CA 1
ATOM 935 C C . LYS A 1 113 ? 4.183 5.601 -25.301 1.00 43.03 113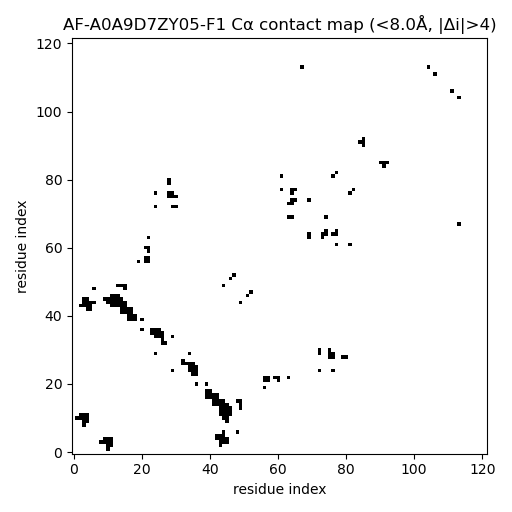 LYS A C 1
ATOM 937 O O . LYS A 1 113 ? 5.112 5.943 -24.573 1.00 43.03 113 LYS A O 1
ATOM 942 N N . TYR A 1 114 ? 3.277 4.704 -24.927 1.00 46.38 114 TYR A N 1
ATOM 943 C CA . TYR A 1 114 ? 3.627 3.709 -23.923 1.00 46.38 114 TYR A CA 1
ATOM 944 C C . TYR A 1 114 ? 4.752 2.889 -24.549 1.00 46.38 114 TYR A C 1
ATOM 946 O O . TYR A 1 114 ? 4.554 2.403 -25.667 1.00 46.38 114 TYR A O 1
ATOM 954 N N . PRO A 1 115 ? 5.945 2.806 -23.934 1.00 42.06 115 PRO A N 1
ATOM 955 C CA . PRO A 1 115 ? 6.969 1.926 -24.459 1.00 42.06 115 PRO A CA 1
ATOM 956 C C . PRO A 1 115 ? 6.338 0.539 -24.538 1.00 42.06 115 PRO A C 1
ATOM 958 O O . PRO A 1 115 ? 5.905 -0.008 -23.521 1.00 42.06 115 PRO A O 1
ATOM 961 N N . ALA A 1 116 ? 6.221 0.020 -25.764 1.00 40.25 116 ALA A N 1
ATOM 962 C CA . ALA A 1 116 ? 5.997 -1.396 -25.964 1.00 40.25 116 ALA A CA 1
ATOM 963 C C . ALA A 1 116 ? 7.040 -2.104 -25.101 1.00 40.25 116 ALA A C 1
ATOM 965 O O . ALA A 1 116 ? 8.177 -1.638 -25.000 1.00 40.25 116 ALA A O 1
ATOM 966 N N . HIS A 1 117 ? 6.610 -3.140 -24.393 1.00 45.75 117 HIS A N 1
ATOM 967 C CA . HIS A 1 117 ? 7.425 -3.895 -23.457 1.00 45.75 117 HIS A CA 1
ATOM 968 C C . HIS A 1 117 ? 8.543 -4.651 -24.197 1.00 45.75 117 HIS A C 1
ATOM 970 O O . HIS A 1 117 ? 8.554 -5.873 -24.244 1.00 45.75 117 HIS A O 1
ATOM 976 N N . GLU A 1 118 ? 9.496 -3.935 -24.780 1.00 35.22 118 GLU A N 1
ATOM 977 C CA . GLU A 1 118 ? 10.764 -4.479 -25.222 1.00 35.22 118 GLU A CA 1
ATOM 978 C C . GLU A 1 118 ? 11.616 -4.619 -23.957 1.00 35.22 118 GLU A C 1
ATOM 980 O O . GLU A 1 118 ? 12.083 -3.641 -23.373 1.00 35.22 118 GLU A O 1
ATOM 985 N N . ASN A 1 119 ? 11.760 -5.864 -23.506 1.00 36.06 119 ASN A N 1
ATOM 986 C CA . ASN A 1 119 ? 12.686 -6.312 -22.463 1.00 36.06 119 ASN A CA 1
ATOM 987 C C . ASN A 1 119 ? 12.251 -6.111 -21.005 1.00 36.06 119 ASN A C 1
ATOM 989 O O . ASN A 1 119 ? 13.022 -5.642 -20.168 1.00 36.06 119 ASN A O 1
ATOM 993 N N . MET A 1 120 ? 11.066 -6.610 -20.652 1.00 37.50 120 MET A N 1
ATOM 994 C CA . MET A 1 120 ? 10.903 -7.222 -19.329 1.00 37.50 120 MET A CA 1
ATOM 995 C C . MET A 1 120 ? 11.019 -8.738 -19.492 1.00 37.50 120 MET A C 1
ATOM 997 O O . MET A 1 120 ? 10.022 -9.452 -19.473 1.00 37.50 120 MET A O 1
ATOM 1001 N N . LEU A 1 121 ? 12.251 -9.206 -19.724 1.00 32.31 121 LEU A N 1
ATOM 1002 C CA . LEU A 1 121 ? 12.581 -10.617 -19.548 1.00 32.31 121 LEU A CA 1
ATOM 1003 C C . LEU A 1 121 ? 12.297 -10.950 -18.082 1.00 32.31 121 LEU A C 1
ATOM 1005 O O . LEU A 1 121 ? 12.866 -10.348 -17.167 1.00 32.31 121 LEU A O 1
ATOM 1009 N N . ILE A 1 122 ? 11.314 -11.822 -17.894 1.00 38.16 122 ILE A N 1
ATOM 1010 C CA . ILE A 1 122 ? 11.032 -12.486 -16.627 1.00 38.16 122 ILE A CA 1
ATOM 1011 C C . ILE A 1 122 ? 12.156 -13.478 -16.365 1.00 38.16 122 ILE A C 1
ATOM 1013 O O . ILE A 1 122 ? 12.495 -14.215 -17.317 1.00 38.16 122 ILE A O 1
#

pLDDT: mean 84.25, std 17.02, range [32.31, 97.06]

Foldseek 3Di:
DFQAAPPPRHGQPDKAFVVHLLLFDDLVLFPVSDHPSPPTDIGGHDCCVHPVCVVVSNVVSLCQLVDLPHDPSSVSNCVPVVVVVCVVPVVVVCVSCVDDDDDDDDDPPDPDPSPDPPDPPD

Secondary structure (DSSP, 8-state):
---B-TTT-SB--EEEESS-GGGSPPGGGSTT-----SS--EEEE-HHHHHTTHHHHHHHHHHHHHSTT--HHHHHHIIIIIHHHHHH-HHHHHHH-SS--------SS----PPP-TT---

Solvent-accessible surface area (backbone atoms only — not comparable to full-atom values): 7584 Å² total; per-residue (Å²): 132,88,58,40,13,80,82,78,62,47,70,34,83,41,74,28,47,61,72,53,67,70,61,43,55,54,48,94,30,36,95,79,62,55,78,66,79,62,90,70,46,67,45,48,13,27,63,65,75,47,61,71,44,53,63,58,40,51,48,52,31,49,56,56,31,70,36,89,90,45,50,75,64,34,46,38,28,33,72,42,58,47,43,55,52,32,75,77,33,65,69,52,48,55,69,74,54,74,80,82,73,93,76,87,86,81,66,92,86,53,98,69,79,71,78,71,84,80,79,76,80,124

Sequence (122 aa):
MINTCYYCEEEANTDEHVPPRAIFPKLKDTPEGLDYRKNLIKVPSCEVHNTEKSKEDEYLLYVLVMSLPSNKIARSQFLTRVRRAIDRRPGLQRRLLIETREVRITNRERMIKYPAHENMLI

Radius of gyration: 17.87 Å; Cα contacts (8 Å, |Δi|>4): 122; chains: 1; bounding box: 35×32×52 Å